Protein AF-A0AAP4FDI9-F1 (afdb_monomer_lite)

Secondary structure (DSSP, 8-state):
---GGGS-HHHHHHHHHHHHHHHHHHHHHHHHHHHT-HHHHHHHHHHHHHHHHHHHHHHHHHHHHHHHHHHHHHHHT------

pLDDT: mean 84.19, std 11.53, range [45.47, 95.56]

Organism: NCBI:txid156979

Radius of gyration: 20.08 Å; chains: 1; bounding box: 46×17×65 Å

Structure (mmCIF, N/CA/C/O backbone):
data_AF-A0AAP4FDI9-F1
#
_entry.id   AF-A0AAP4FDI9-F1
#
loop_
_atom_site.group_PDB
_atom_site.id
_atom_site.type_symbol
_atom_site.label_atom_id
_atom_site.label_alt_id
_atom_site.label_comp_id
_atom_site.label_asym_id
_atom_site.label_entity_id
_atom_site.label_seq_id
_atom_site.pdbx_PDB_ins_code
_atom_site.Cartn_x
_atom_site.Cartn_y
_atom_site.Cartn_z
_atom_site.occupancy
_atom_site.B_iso_or_equiv
_atom_site.auth_seq_id
_atom_site.auth_comp_id
_atom_site.auth_asym_id
_atom_site.auth_atom_id
_atom_site.pdbx_PDB_model_num
ATOM 1 N N . MET A 1 1 ? -2.191 3.006 -18.782 1.00 48.47 1 MET A N 1
ATOM 2 C CA . MET A 1 1 ? -2.615 1.735 -18.151 1.00 48.47 1 MET A CA 1
ATOM 3 C C . MET A 1 1 ? -1.363 0.939 -17.814 1.00 48.47 1 MET A C 1
ATOM 5 O O . MET A 1 1 ? -0.443 0.939 -18.623 1.00 48.47 1 MET A O 1
ATOM 9 N N . LEU A 1 2 ? -1.260 0.374 -16.606 1.00 59.97 2 LEU A N 1
ATOM 10 C CA . LEU A 1 2 ? -0.088 -0.414 -16.212 1.00 59.97 2 LEU A CA 1
ATOM 11 C C . LEU A 1 2 ? -0.021 -1.657 -17.105 1.00 59.97 2 LEU A C 1
ATOM 13 O O . LEU A 1 2 ? -0.966 -2.440 -17.110 1.00 59.97 2 LEU A O 1
ATOM 17 N N . ASN A 1 3 ? 1.066 -1.833 -17.852 1.00 72.44 3 ASN A N 1
ATOM 18 C CA . ASN A 1 3 ? 1.250 -3.050 -18.629 1.00 72.44 3 ASN A CA 1
ATOM 19 C C . ASN A 1 3 ? 1.699 -4.156 -17.668 1.00 72.44 3 ASN A C 1
ATOM 21 O O . ASN A 1 3 ? 2.870 -4.205 -17.288 1.00 72.44 3 ASN A O 1
ATOM 25 N N . TRP A 1 4 ? 0.743 -4.957 -17.184 1.00 73.06 4 TRP A N 1
ATOM 26 C CA . TRP A 1 4 ? 0.974 -5.947 -16.130 1.00 73.06 4 TRP A CA 1
ATOM 27 C C . TRP A 1 4 ? 2.113 -6.891 -16.506 1.00 73.06 4 TRP A C 1
ATOM 29 O O . TRP A 1 4 ? 2.974 -7.142 -15.675 1.00 73.06 4 TRP A O 1
ATOM 39 N N . ASP A 1 5 ? 2.212 -7.332 -17.755 1.00 71.62 5 ASP A N 1
ATOM 40 C CA . ASP A 1 5 ? 3.269 -8.259 -18.179 1.00 71.62 5 ASP A CA 1
ATOM 41 C C . ASP A 1 5 ? 4.666 -7.634 -18.232 1.00 71.62 5 ASP A C 1
ATOM 43 O O . ASP A 1 5 ? 5.656 -8.328 -18.025 1.00 71.62 5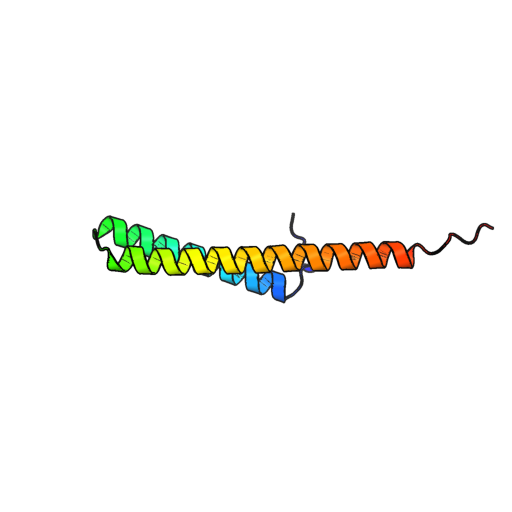 ASP A O 1
ATOM 47 N N . SER A 1 6 ? 4.764 -6.315 -18.418 1.00 70.44 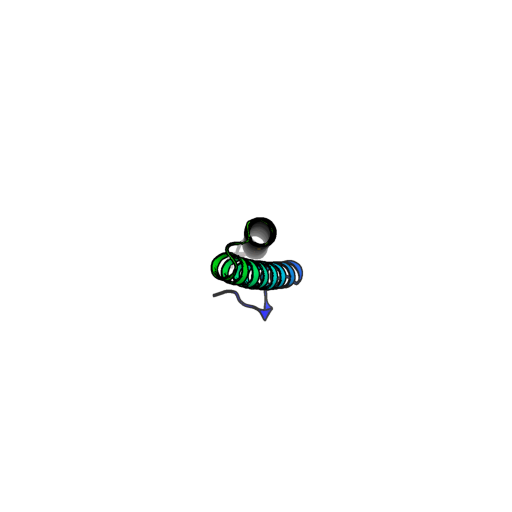6 SER A N 1
ATOM 48 C CA . SER A 1 6 ? 6.044 -5.593 -18.423 1.00 70.44 6 SER A CA 1
ATOM 49 C C . SER A 1 6 ? 6.430 -5.028 -17.050 1.00 70.44 6 SER A C 1
ATOM 51 O O . SER A 1 6 ? 7.520 -4.468 -16.903 1.00 70.44 6 SER A O 1
ATOM 53 N N . ALA A 1 7 ? 5.550 -5.117 -16.051 1.00 71.75 7 ALA A N 1
ATOM 54 C CA . ALA A 1 7 ? 5.807 -4.575 -14.726 1.00 71.75 7 ALA A CA 1
ATOM 55 C C . ALA A 1 7 ? 6.764 -5.476 -13.932 1.00 71.75 7 ALA A C 1
ATOM 57 O O . ALA A 1 7 ? 6.582 -6.692 -13.867 1.00 71.75 7 ALA A O 1
ATOM 58 N N . SER A 1 8 ? 7.741 -4.855 -13.269 1.00 78.12 8 SER A N 1
ATOM 59 C CA . SER A 1 8 ? 8.669 -5.533 -12.360 1.00 78.12 8 SER A CA 1
ATOM 60 C C . SER A 1 8 ? 7.924 -6.320 -11.275 1.00 78.12 8 SER A C 1
ATOM 62 O O . SER A 1 8 ? 6.899 -5.868 -10.755 1.00 78.12 8 SER A O 1
ATOM 64 N N . THR A 1 9 ? 8.463 -7.477 -10.878 1.00 85.25 9 THR A N 1
ATOM 65 C CA . THR A 1 9 ? 7.921 -8.308 -9.789 1.00 85.25 9 THR A CA 1
ATOM 66 C C . THR A 1 9 ? 7.736 -7.501 -8.503 1.00 85.25 9 THR A C 1
ATOM 68 O O . THR A 1 9 ? 6.716 -7.641 -7.833 1.00 85.25 9 THR A O 1
ATOM 71 N N . LEU A 1 10 ? 8.661 -6.578 -8.207 1.00 81.44 10 LEU A N 1
ATOM 72 C CA . LEU A 1 10 ? 8.560 -5.666 -7.064 1.00 81.44 10 LEU A CA 1
ATOM 73 C C . LEU A 1 10 ? 7.338 -4.750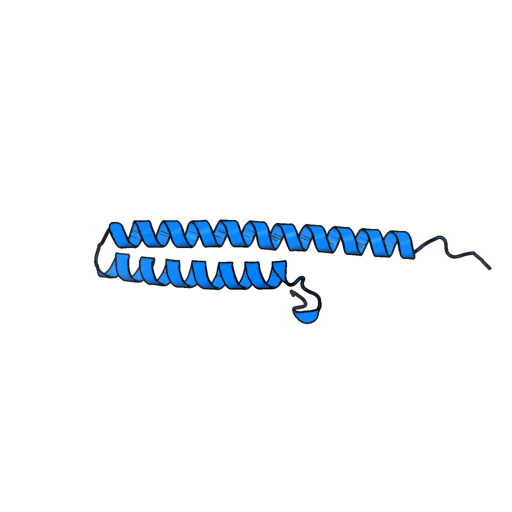 -7.182 1.00 81.44 10 LEU A C 1
ATOM 75 O O . LEU A 1 10 ? 6.594 -4.562 -6.226 1.00 81.44 10 LEU A O 1
ATOM 79 N N . THR A 1 11 ? 7.105 -4.198 -8.370 1.00 83.62 11 THR A N 1
ATOM 80 C CA . THR A 1 11 ? 5.960 -3.333 -8.640 1.00 83.62 11 THR A CA 1
ATOM 81 C C . THR A 1 11 ? 4.629 -4.072 -8.495 1.00 83.62 11 THR A C 1
ATOM 83 O O . THR A 1 11 ? 3.659 -3.483 -8.010 1.00 83.62 11 THR A O 1
ATOM 86 N N . LYS A 1 12 ? 4.566 -5.340 -8.920 1.00 86.38 12 LYS A N 1
ATOM 87 C CA . LYS A 1 12 ? 3.381 -6.192 -8.742 1.00 86.38 12 LYS A CA 1
ATOM 88 C C . LYS A 1 12 ? 3.153 -6.506 -7.267 1.00 86.38 12 LYS A C 1
ATOM 90 O O . LYS A 1 12 ? 2.054 -6.281 -6.774 1.00 86.38 12 LYS A O 1
ATOM 95 N N . ALA A 1 13 ? 4.198 -6.944 -6.563 1.00 88.50 13 ALA A N 1
ATOM 96 C CA . ALA A 1 13 ? 4.135 -7.269 -5.142 1.00 88.50 13 ALA A CA 1
ATOM 97 C C . ALA A 1 13 ? 3.697 -6.064 -4.298 1.00 88.50 13 ALA A C 1
ATOM 99 O O . ALA A 1 13 ? 2.792 -6.193 -3.481 1.00 88.50 13 ALA A O 1
ATOM 100 N N . MET A 1 14 ? 4.265 -4.879 -4.549 1.00 89.00 14 MET A N 1
ATOM 101 C CA . MET A 1 14 ? 3.885 -3.652 -3.840 1.00 89.00 14 MET A CA 1
ATOM 102 C C . MET A 1 14 ? 2.444 -3.239 -4.134 1.00 89.00 14 MET A C 1
ATOM 104 O O . MET A 1 14 ? 1.737 -2.839 -3.219 1.00 89.00 14 MET A O 1
ATOM 108 N N . LEU A 1 15 ? 1.971 -3.380 -5.380 1.00 88.50 15 LEU A N 1
ATOM 109 C CA . LEU A 1 15 ? 0.576 -3.073 -5.700 1.00 88.50 15 LEU A CA 1
ATOM 110 C C . LEU A 1 15 ? -0.391 -4.038 -4.998 1.00 88.50 15 LEU A C 1
ATOM 112 O O . LEU A 1 15 ? -1.385 -3.589 -4.436 1.00 88.50 15 LEU A O 1
ATOM 116 N N . ILE A 1 16 ? -0.090 -5.338 -4.993 1.00 92.12 16 ILE A N 1
ATOM 117 C CA . ILE A 1 16 ? -0.893 -6.336 -4.274 1.00 92.12 16 ILE A CA 1
ATOM 118 C C . ILE A 1 16 ? -0.888 -6.028 -2.772 1.00 92.12 16 ILE A C 1
ATOM 120 O O . ILE A 1 16 ? -1.952 -5.978 -2.164 1.00 92.12 16 ILE A O 1
ATOM 124 N N . ALA A 1 17 ? 0.280 -5.745 -2.190 1.00 90.44 17 ALA A N 1
ATOM 125 C CA . ALA A 1 17 ? 0.408 -5.386 -0.781 1.00 90.44 17 ALA A CA 1
ATOM 126 C C . ALA A 1 17 ? -0.412 -4.136 -0.430 1.00 90.44 17 ALA A C 1
ATOM 128 O O . ALA A 1 17 ? -1.133 -4.143 0.564 1.00 90.44 17 ALA A O 1
ATOM 129 N N . THR A 1 18 ? -0.373 -3.094 -1.268 1.00 92.12 18 THR A N 1
ATOM 130 C CA . THR A 1 18 ? -1.219 -1.906 -1.102 1.00 92.12 18 THR A CA 1
ATOM 131 C C . THR A 1 18 ? -2.699 -2.266 -1.125 1.00 92.12 18 THR A C 1
ATOM 133 O O . THR A 1 18 ? -3.430 -1.828 -0.245 1.00 92.12 18 THR A O 1
ATOM 136 N N . ILE A 1 19 ? -3.151 -3.052 -2.107 1.00 92.88 19 ILE A N 1
ATOM 137 C CA . ILE A 1 19 ? -4.566 -3.426 -2.230 1.00 92.88 19 ILE A CA 1
ATOM 138 C C . ILE A 1 19 ? -5.023 -4.179 -0.981 1.00 92.88 19 ILE A C 1
ATOM 140 O O . ILE A 1 19 ? -6.035 -3.817 -0.388 1.00 92.88 19 ILE A O 1
ATOM 144 N N . VAL A 1 20 ? -4.258 -5.183 -0.551 1.00 95.56 20 VAL A N 1
ATOM 145 C CA . VAL A 1 20 ? -4.588 -5.984 0.632 1.00 95.56 20 VAL A CA 1
ATOM 146 C C . VAL A 1 20 ? -4.608 -5.119 1.892 1.00 95.56 20 VAL A C 1
ATOM 148 O O . VAL A 1 20 ? -5.561 -5.196 2.661 1.00 95.56 20 VAL A O 1
ATOM 151 N N . ALA A 1 21 ? -3.604 -4.260 2.087 1.00 93.50 21 ALA A N 1
ATOM 152 C CA . ALA A 1 21 ? -3.522 -3.392 3.258 1.00 93.50 21 ALA A CA 1
ATOM 153 C C . ALA A 1 21 ? -4.673 -2.375 3.311 1.00 93.50 21 ALA A C 1
ATOM 155 O O . ALA A 1 21 ? -5.266 -2.177 4.369 1.00 93.50 21 ALA A O 1
ATOM 156 N N . VAL A 1 22 ? -5.030 -1.772 2.173 1.00 92.94 22 VAL A N 1
ATOM 157 C CA . VAL A 1 22 ? -6.147 -0.821 2.093 1.00 92.94 22 VAL A CA 1
ATOM 158 C C . VAL A 1 22 ? -7.481 -1.520 2.328 1.00 92.94 22 VAL A C 1
ATOM 160 O O . VAL A 1 22 ? -8.287 -1.015 3.102 1.00 92.94 22 VAL A O 1
ATOM 163 N N . LEU A 1 23 ? -7.711 -2.689 1.720 1.00 95.06 23 LEU A N 1
ATOM 164 C CA . LEU A 1 23 ? -8.941 -3.456 1.934 1.00 95.06 23 LEU A CA 1
ATOM 165 C C . LEU A 1 23 ? -9.084 -3.894 3.394 1.00 95.06 23 LEU A C 1
ATOM 167 O O . LEU A 1 23 ? -10.147 -3.703 3.979 1.00 95.06 23 LEU A O 1
ATOM 171 N N . ALA A 1 24 ? -8.016 -4.416 4.001 1.00 94.00 24 ALA A N 1
ATOM 172 C CA . ALA A 1 24 ? -8.014 -4.778 5.415 1.00 94.00 24 ALA A CA 1
ATOM 173 C C . ALA A 1 24 ? -8.294 -3.557 6.305 1.00 94.00 24 ALA A C 1
ATOM 175 O O . ALA A 1 24 ? -9.165 -3.611 7.171 1.00 94.00 24 ALA A O 1
ATOM 176 N N . GLY A 1 25 ? -7.616 -2.433 6.049 1.00 92.62 25 GLY A N 1
ATOM 177 C CA . GLY A 1 25 ? -7.848 -1.178 6.763 1.00 92.62 25 GLY A CA 1
ATOM 178 C C . GLY A 1 25 ? -9.291 -0.690 6.644 1.00 92.62 25 GLY A C 1
ATOM 179 O O . GLY A 1 25 ? -9.875 -0.276 7.640 1.00 92.62 25 GLY A O 1
ATOM 180 N N . LEU A 1 26 ? -9.900 -0.808 5.461 1.00 94.50 26 LEU A N 1
ATOM 181 C CA . LEU A 1 26 ? -11.294 -0.431 5.233 1.00 94.50 26 LEU A CA 1
ATOM 182 C C . LEU A 1 26 ? -12.266 -1.311 6.032 1.00 94.50 26 LEU A C 1
ATOM 184 O O . LEU A 1 26 ? -13.207 -0.796 6.626 1.00 94.50 26 LEU A O 1
ATOM 188 N N . VAL A 1 27 ? -12.022 -2.625 6.089 1.00 95.50 27 VAL A N 1
ATOM 189 C CA . VAL A 1 27 ? -12.835 -3.558 6.887 1.00 95.50 27 VAL A CA 1
ATOM 190 C C . VAL A 1 27 ? -12.774 -3.193 8.369 1.00 95.50 27 VAL A C 1
ATOM 192 O O . VAL A 1 27 ? -13.818 -3.078 9.009 1.00 95.50 27 VAL A O 1
ATOM 195 N N . PHE A 1 28 ? -11.574 -2.947 8.905 1.00 93.56 28 PHE A N 1
ATOM 196 C CA . PHE A 1 28 ? -11.416 -2.519 10.297 1.00 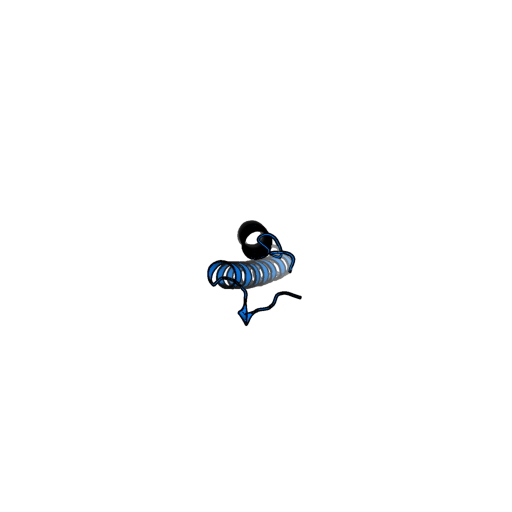93.56 28 PHE A CA 1
ATOM 197 C C . PHE A 1 28 ? -12.052 -1.157 10.561 1.00 93.56 28 PHE A C 1
ATOM 199 O O . PHE A 1 28 ? -12.640 -0.965 11.621 1.00 93.56 28 PHE A O 1
ATOM 206 N N . LEU A 1 29 ? -11.986 -0.232 9.600 1.00 92.94 29 LEU A N 1
ATOM 207 C CA . LEU A 1 29 ? -12.604 1.084 9.722 1.00 92.94 29 LEU A CA 1
ATOM 208 C C . LEU A 1 29 ? -14.130 0.972 9.814 1.00 92.94 29 LEU A C 1
ATOM 210 O O . LEU A 1 29 ? -14.739 1.576 10.692 1.00 92.94 29 LEU A O 1
ATOM 214 N N . ILE A 1 30 ? -14.740 0.167 8.940 1.00 95.12 30 ILE A N 1
ATOM 215 C CA . ILE A 1 30 ? -16.188 -0.067 8.929 1.00 95.12 30 ILE A CA 1
ATOM 216 C C . ILE A 1 30 ? -16.620 -0.780 10.214 1.00 95.12 30 ILE A C 1
ATOM 218 O O . ILE A 1 30 ? -17.577 -0.353 10.854 1.00 95.12 30 ILE A O 1
ATOM 222 N N . MET A 1 31 ? -15.906 -1.830 10.635 1.00 93.56 31 MET A N 1
ATOM 223 C CA . MET A 1 31 ? -16.194 -2.504 11.906 1.00 93.56 31 MET A CA 1
ATOM 224 C C . MET A 1 31 ? -16.041 -1.565 13.105 1.00 93.56 31 MET A C 1
ATOM 226 O O . MET A 1 31 ? -16.888 -1.587 13.993 1.00 93.56 31 MET A O 1
ATOM 230 N N . GLY A 1 32 ? -15.003 -0.728 13.119 1.00 92.00 32 GLY A N 1
ATOM 231 C CA . GLY A 1 32 ? -14.790 0.276 14.158 1.00 92.00 32 GLY A CA 1
ATOM 232 C C . GLY A 1 32 ? -15.935 1.278 14.232 1.00 92.00 32 GLY A C 1
ATOM 233 O O . GLY A 1 32 ? -16.397 1.569 15.329 1.00 92.00 32 GLY A O 1
ATOM 234 N N . ALA A 1 33 ? -16.452 1.719 13.083 1.00 91.88 33 ALA A N 1
ATOM 235 C CA . ALA A 1 33 ? -17.600 2.620 13.009 1.00 91.88 33 ALA A CA 1
ATOM 236 C C . ALA A 1 33 ? -18.912 1.971 13.469 1.00 91.88 33 ALA A C 1
ATOM 238 O O . ALA A 1 33 ? -19.723 2.632 14.106 1.00 91.88 33 ALA A O 1
ATOM 239 N N . ILE A 1 34 ? -19.124 0.683 13.183 1.00 95.38 34 ILE A N 1
ATOM 240 C CA . ILE A 1 34 ? -20.321 -0.045 13.639 1.00 95.38 34 ILE A CA 1
ATOM 241 C C . ILE A 1 34 ? -20.279 -0.286 15.154 1.00 95.38 34 ILE A C 1
ATOM 243 O O . ILE A 1 34 ? -21.312 -0.240 15.814 1.00 95.38 34 ILE A O 1
ATOM 247 N N . GLN A 1 35 ? -19.098 -0.577 15.699 1.00 93.75 35 GLN A N 1
ATOM 248 C CA . GLN A 1 35 ? -18.918 -0.963 17.103 1.00 93.75 35 GLN A CA 1
ATOM 249 C C . GLN A 1 35 ? -18.539 0.209 18.018 1.00 93.75 35 GLN A C 1
ATOM 251 O O . GLN A 1 35 ? -18.337 -0.009 19.210 1.00 93.75 35 GLN A O 1
ATOM 256 N N . ASP A 1 36 ? -18.387 1.410 17.457 1.00 89.56 36 ASP A N 1
ATOM 257 C CA . ASP A 1 36 ? -17.867 2.614 18.118 1.00 89.56 36 ASP A CA 1
ATOM 258 C C . ASP A 1 36 ? -16.578 2.347 18.927 1.00 89.56 36 ASP A C 1
ATOM 260 O O . ASP A 1 36 ? -16.374 2.800 20.053 1.00 89.56 36 ASP A O 1
ATOM 264 N N . ASN A 1 37 ? -15.701 1.514 18.353 1.00 89.69 37 ASN A N 1
ATOM 265 C CA . ASN A 1 37 ? -14.526 0.977 19.030 1.00 89.69 37 ASN A CA 1
ATOM 266 C C . ASN A 1 37 ? -13.246 1.652 18.526 1.00 89.69 37 ASN A C 1
ATOM 268 O O . ASN A 1 37 ? -12.734 1.355 17.441 1.00 89.69 37 ASN A O 1
ATOM 272 N N . THR A 1 38 ? -12.670 2.505 19.371 1.00 89.69 38 THR A N 1
ATOM 273 C CA . THR A 1 38 ? -11.438 3.263 19.104 1.00 89.69 38 THR A CA 1
ATOM 274 C C . THR A 1 38 ? -10.225 2.379 18.785 1.00 89.69 38 THR A C 1
ATOM 276 O O . THR A 1 38 ? -9.334 2.782 18.029 1.00 89.69 38 THR A O 1
ATOM 279 N N . GLY A 1 39 ? -10.180 1.154 19.318 1.00 90.56 39 GLY A N 1
ATOM 280 C CA . GLY A 1 39 ? -9.119 0.191 19.023 1.00 90.56 39 GLY A CA 1
ATOM 281 C C . GLY A 1 39 ? -9.123 -0.224 17.552 1.00 90.56 39 GLY A C 1
ATOM 282 O O . GLY A 1 39 ? -8.083 -0.184 16.896 1.00 90.56 39 GLY A O 1
ATOM 283 N N . LEU A 1 40 ? -10.304 -0.513 17.001 1.00 88.81 40 LEU A N 1
ATOM 284 C CA . LEU A 1 40 ? -10.465 -0.866 15.588 1.00 88.81 40 LEU A CA 1
ATOM 285 C C . LEU A 1 40 ? -10.118 0.304 14.661 1.00 88.81 40 LEU A C 1
ATOM 287 O O . LEU A 1 40 ? -9.471 0.092 13.637 1.00 88.81 40 LEU A O 1
ATOM 291 N N . PHE A 1 41 ? -10.447 1.541 15.046 1.00 89.44 41 PHE A N 1
ATOM 292 C CA . PHE A 1 41 ? -10.024 2.740 14.311 1.00 89.44 41 PHE A CA 1
ATOM 293 C C . PHE A 1 41 ? -8.502 2.908 14.277 1.00 89.44 41 PHE A C 1
ATOM 295 O O . PHE A 1 41 ? -7.933 3.278 13.245 1.00 89.44 41 PHE A O 1
ATOM 302 N N . THR A 1 42 ? -7.824 2.602 15.384 1.00 92.56 42 THR A N 1
ATOM 303 C CA . THR A 1 42 ? -6.360 2.663 15.460 1.00 92.56 42 THR A CA 1
ATOM 304 C C . THR A 1 42 ? -5.734 1.598 14.561 1.00 92.56 42 THR A C 1
ATOM 306 O O . THR A 1 42 ? -4.861 1.907 13.750 1.00 92.56 42 THR A O 1
ATOM 309 N N . THR A 1 43 ? -6.228 0.357 14.621 1.00 92.50 43 THR A N 1
ATOM 310 C CA . THR A 1 43 ? -5.782 -0.728 13.736 1.00 92.50 43 THR A CA 1
ATOM 311 C C . THR A 1 43 ? -6.028 -0.392 12.264 1.00 92.50 43 THR A C 1
ATOM 313 O O . THR A 1 43 ? -5.119 -0.538 11.446 1.00 92.50 43 THR A O 1
ATOM 316 N N . ALA A 1 44 ? -7.210 0.129 11.925 1.00 90.88 44 ALA A N 1
ATOM 317 C CA . ALA A 1 44 ? -7.536 0.584 10.577 1.00 90.88 44 ALA A CA 1
ATOM 318 C C . ALA A 1 44 ? -6.546 1.646 10.080 1.00 90.88 44 ALA A C 1
ATOM 320 O O . ALA A 1 44 ? -6.020 1.538 8.973 1.00 90.88 44 ALA A O 1
ATOM 321 N N . SER A 1 45 ? -6.238 2.632 10.926 1.00 92.31 45 SER A N 1
ATOM 322 C CA . SER A 1 45 ? -5.299 3.710 10.608 1.00 92.31 45 SER A CA 1
ATOM 323 C C . SER A 1 45 ? -3.898 3.178 10.300 1.00 92.31 45 SER A C 1
ATOM 325 O O . SER A 1 45 ? -3.288 3.594 9.316 1.00 92.31 45 SER A O 1
ATOM 327 N N . VAL A 1 46 ? -3.406 2.209 11.080 1.00 93.94 46 VAL A N 1
ATOM 328 C CA . VAL A 1 46 ? -2.105 1.561 10.838 1.00 93.94 46 VAL A CA 1
ATOM 329 C C . VAL A 1 46 ? -2.092 0.836 9.491 1.00 93.94 46 VAL A C 1
ATOM 331 O O . VAL A 1 46 ? -1.170 1.032 8.698 1.00 93.94 46 VAL A O 1
ATOM 334 N N . PHE A 1 47 ? -3.124 0.044 9.189 1.00 93.00 47 PHE A N 1
ATOM 335 C CA . PHE A 1 47 ? -3.223 -0.667 7.910 1.00 93.00 47 PHE A CA 1
ATOM 336 C C . PHE A 1 47 ? -3.279 0.286 6.711 1.00 93.00 47 PHE A C 1
ATOM 338 O O . PHE A 1 47 ? -2.585 0.071 5.715 1.00 93.00 47 PHE A O 1
ATOM 345 N N . LEU A 1 48 ? -4.046 1.372 6.819 1.00 92.12 48 LEU A N 1
ATOM 346 C CA . LEU A 1 48 ? -4.123 2.396 5.779 1.00 92.12 48 LEU A CA 1
ATOM 347 C C . LEU A 1 48 ? -2.776 3.103 5.583 1.00 92.12 48 LEU A C 1
ATOM 349 O O . LEU A 1 48 ? -2.346 3.288 4.444 1.00 92.12 48 LEU A O 1
ATOM 353 N N . MET A 1 49 ? -2.067 3.428 6.667 1.00 95.25 49 MET A N 1
ATOM 354 C CA . MET A 1 49 ? -0.740 4.044 6.598 1.00 95.25 49 MET A CA 1
ATOM 355 C C . MET A 1 49 ? 0.274 3.130 5.896 1.00 95.25 49 MET A C 1
ATOM 357 O O . MET A 1 49 ? 0.996 3.578 5.003 1.00 95.25 49 MET A O 1
ATOM 361 N N . ILE A 1 50 ? 0.284 1.835 6.230 1.00 93.12 50 ILE A N 1
ATOM 362 C CA . ILE A 1 50 ? 1.114 0.829 5.549 1.00 93.12 50 ILE A CA 1
ATOM 363 C C . ILE A 1 50 ? 0.754 0.757 4.061 1.00 93.12 50 ILE A C 1
ATOM 365 O O . ILE A 1 50 ? 1.647 0.742 3.212 1.00 93.12 50 ILE A O 1
ATOM 369 N N . GLY A 1 51 ? -0.541 0.771 3.730 1.00 91.12 51 GLY A N 1
ATOM 370 C CA . GLY A 1 51 ? -1.024 0.785 2.351 1.00 91.12 51 GLY A CA 1
ATOM 371 C C . GLY A 1 51 ? -0.488 1.975 1.552 1.00 91.12 51 GLY A C 1
ATOM 372 O O . GLY A 1 51 ? 0.007 1.789 0.437 1.00 91.12 51 GLY A O 1
ATOM 373 N N . ILE A 1 52 ? -0.511 3.175 2.140 1.00 93.44 52 ILE A N 1
ATOM 374 C CA . ILE A 1 52 ? 0.028 4.403 1.537 1.00 93.44 52 ILE A CA 1
ATOM 375 C C . ILE A 1 52 ? 1.538 4.281 1.314 1.00 93.44 52 ILE A C 1
ATOM 377 O O . ILE A 1 52 ? 2.018 4.562 0.217 1.00 93.44 52 ILE A O 1
ATOM 381 N N . ILE A 1 53 ? 2.297 3.822 2.313 1.00 93.12 53 ILE A N 1
ATOM 382 C CA . ILE A 1 53 ? 3.754 3.662 2.194 1.00 93.12 53 ILE A CA 1
ATOM 383 C C . ILE A 1 53 ? 4.096 2.661 1.083 1.00 93.12 53 ILE A C 1
ATOM 385 O O . ILE A 1 53 ? 4.906 2.964 0.203 1.00 93.12 53 ILE A O 1
ATOM 389 N N . ALA A 1 54 ? 3.437 1.500 1.064 1.00 91.31 54 ALA A N 1
ATOM 390 C CA . ALA A 1 54 ? 3.606 0.506 0.007 1.00 91.31 54 ALA A CA 1
ATOM 391 C C . ALA A 1 54 ? 3.258 1.084 -1.376 1.00 91.31 54 ALA A C 1
ATOM 393 O O . ALA A 1 54 ? 3.964 0.825 -2.355 1.00 91.31 54 ALA A O 1
ATOM 394 N N . HIS A 1 55 ? 2.228 1.935 -1.452 1.00 90.62 55 HIS A N 1
ATOM 395 C CA . HIS A 1 55 ? 1.825 2.584 -2.695 1.00 90.62 55 HIS A CA 1
ATOM 396 C C . HIS A 1 55 ? 2.904 3.540 -3.209 1.00 90.62 55 HIS A C 1
ATOM 398 O O . HIS A 1 55 ? 3.255 3.501 -4.389 1.00 90.62 55 HIS A O 1
ATOM 404 N N . LEU A 1 56 ? 3.475 4.358 -2.322 1.00 91.50 56 LEU A N 1
ATOM 405 C CA . LEU A 1 56 ? 4.545 5.298 -2.653 1.00 91.50 56 LEU A CA 1
ATOM 406 C C . LEU A 1 56 ? 5.811 4.571 -3.119 1.00 91.50 56 LEU A C 1
ATOM 408 O O . LEU A 1 56 ? 6.409 4.958 -4.124 1.00 91.50 56 LEU A O 1
ATOM 412 N N . ILE A 1 57 ? 6.186 3.477 -2.451 1.00 88.56 57 ILE A N 1
ATOM 413 C CA . ILE A 1 57 ? 7.322 2.635 -2.855 1.00 88.56 57 ILE A CA 1
ATOM 414 C C . ILE A 1 57 ? 7.054 2.003 -4.227 1.00 88.56 57 ILE A C 1
ATOM 416 O O . ILE A 1 57 ? 7.898 2.064 -5.127 1.00 88.56 57 ILE A O 1
ATOM 420 N N . GLY A 1 58 ? 5.858 1.443 -4.425 1.00 85.50 58 GLY A N 1
ATOM 421 C CA . GLY A 1 58 ? 5.426 0.881 -5.702 1.00 85.50 58 GLY A CA 1
ATOM 422 C C . GLY A 1 58 ? 5.463 1.914 -6.830 1.00 85.50 58 GLY A C 1
ATOM 423 O O . GLY A 1 58 ? 5.984 1.631 -7.911 1.00 85.50 58 GLY A O 1
ATOM 424 N N . PHE A 1 59 ? 4.996 3.135 -6.577 1.00 85.69 59 PHE A N 1
ATOM 425 C CA . PHE A 1 59 ? 5.020 4.236 -7.536 1.00 85.69 59 PHE A CA 1
ATOM 426 C C . PHE A 1 59 ? 6.450 4.697 -7.858 1.00 85.69 59 PHE A C 1
ATOM 428 O O . PHE A 1 59 ? 6.812 4.840 -9.029 1.00 85.69 59 PHE A O 1
ATOM 435 N N . GLY A 1 60 ? 7.303 4.836 -6.840 1.00 86.12 60 GLY A N 1
ATOM 436 C CA . GLY A 1 60 ? 8.720 5.157 -7.008 1.00 86.12 60 GLY A CA 1
ATOM 437 C C . GLY A 1 60 ? 9.465 4.114 -7.845 1.00 86.12 60 GLY A C 1
ATOM 438 O O . GLY A 1 60 ? 10.225 4.476 -8.747 1.00 86.12 60 GLY A O 1
ATOM 439 N N . SER A 1 61 ? 9.197 2.822 -7.616 1.00 83.31 61 SER A N 1
ATOM 440 C CA . SER A 1 61 ? 9.786 1.732 -8.408 1.00 83.31 61 SER A CA 1
ATOM 441 C C . SER A 1 61 ? 9.422 1.838 -9.894 1.00 83.31 61 SER A C 1
ATOM 443 O O . SER A 1 61 ? 10.307 1.784 -10.747 1.00 83.31 61 SER A O 1
ATOM 445 N N . ARG A 1 62 ? 8.153 2.139 -10.208 1.00 81.56 62 ARG A N 1
ATOM 446 C CA . ARG A 1 62 ? 7.682 2.351 -11.588 1.00 81.56 62 ARG A CA 1
ATOM 447 C C . ARG A 1 62 ? 8.377 3.519 -12.266 1.00 81.56 62 ARG A C 1
ATOM 449 O O . ARG A 1 62 ? 8.783 3.403 -13.420 1.00 81.56 62 ARG A O 1
ATOM 456 N N . MET A 1 63 ? 8.525 4.643 -11.566 1.00 82.56 63 MET A N 1
ATOM 457 C CA . MET A 1 63 ? 9.224 5.807 -12.113 1.00 82.56 63 MET A CA 1
ATOM 458 C C . MET A 1 63 ? 10.698 5.505 -12.381 1.00 82.56 63 MET A C 1
ATOM 460 O O . MET A 1 63 ? 11.230 5.905 -13.418 1.00 82.56 63 MET A O 1
ATOM 464 N N . ARG A 1 64 ? 11.364 4.779 -11.475 1.00 83.19 64 ARG A N 1
ATOM 465 C CA . ARG A 1 64 ? 12.756 4.354 -11.654 1.00 83.19 64 ARG A CA 1
ATOM 466 C C . ARG A 1 64 ? 12.910 3.437 -12.866 1.00 83.19 64 ARG A C 1
ATOM 468 O O . ARG A 1 64 ? 13.816 3.660 -13.669 1.00 83.19 64 ARG A O 1
ATOM 475 N N . ASP A 1 65 ? 12.034 2.449 -13.012 1.00 82.38 65 ASP A N 1
ATOM 476 C CA . ASP A 1 65 ? 12.071 1.502 -14.129 1.00 82.38 65 ASP A CA 1
ATOM 477 C C . ASP A 1 65 ? 11.756 2.198 -15.461 1.00 82.38 65 ASP A C 1
ATOM 479 O O . ASP A 1 65 ? 12.473 2.003 -16.443 1.00 82.38 65 ASP A O 1
ATOM 483 N N . GLY A 1 66 ? 10.786 3.117 -15.478 1.00 81.12 66 GLY A N 1
ATOM 484 C CA . GLY A 1 66 ? 10.492 3.961 -16.638 1.00 81.12 66 GLY A CA 1
ATOM 485 C C . GLY A 1 66 ? 11.676 4.845 -17.046 1.00 81.12 66 GLY A C 1
ATOM 486 O O . GLY A 1 66 ? 12.034 4.899 -18.223 1.00 81.12 66 GLY A O 1
ATOM 487 N N . ARG A 1 67 ? 12.355 5.481 -16.080 1.00 83.00 67 ARG A N 1
ATOM 488 C CA . ARG A 1 67 ? 13.575 6.267 -16.343 1.00 83.00 67 ARG A CA 1
ATOM 489 C C . ARG A 1 67 ? 14.706 5.406 -16.907 1.00 83.00 67 ARG A C 1
ATOM 491 O O . ARG A 1 67 ? 15.400 5.842 -17.824 1.00 83.00 67 ARG A O 1
ATOM 498 N N . ARG A 1 68 ? 14.895 4.187 -16.389 1.00 81.19 68 ARG A N 1
ATOM 499 C CA . ARG A 1 68 ? 15.895 3.232 -16.900 1.00 81.19 68 ARG A CA 1
ATOM 500 C C . ARG A 1 68 ? 15.591 2.813 -18.336 1.00 81.19 68 ARG A C 1
ATOM 502 O O . ARG A 1 68 ? 16.489 2.866 -19.171 1.00 81.19 68 ARG A O 1
ATOM 509 N N . ALA A 1 69 ? 14.337 2.480 -18.633 1.00 81.56 69 ALA A N 1
ATOM 510 C CA . ALA A 1 69 ? 13.904 2.104 -19.975 1.00 81.56 69 ALA A CA 1
ATOM 511 C C . ALA A 1 69 ? 14.075 3.251 -20.989 1.00 81.56 69 ALA A C 1
ATOM 513 O O . ALA A 1 69 ? 14.555 3.026 -22.099 1.00 81.56 69 ALA A O 1
ATOM 514 N N . LEU A 1 70 ? 13.748 4.491 -20.604 1.00 82.75 70 LEU A N 1
ATOM 515 C CA . LEU A 1 70 ? 13.971 5.680 -21.436 1.00 82.75 70 LEU A CA 1
ATOM 516 C C . LEU A 1 70 ? 15.459 5.909 -21.719 1.00 82.75 70 LEU A C 1
ATOM 518 O O . LEU A 1 70 ? 15.842 6.111 -22.871 1.00 82.75 70 LEU A O 1
ATOM 522 N N . LYS A 1 71 ? 16.311 5.813 -20.690 1.00 83.50 71 LYS A N 1
ATOM 523 C CA . LYS A 1 71 ? 17.766 5.950 -20.846 1.00 83.50 71 LYS A CA 1
ATOM 524 C C . LYS A 1 71 ? 18.34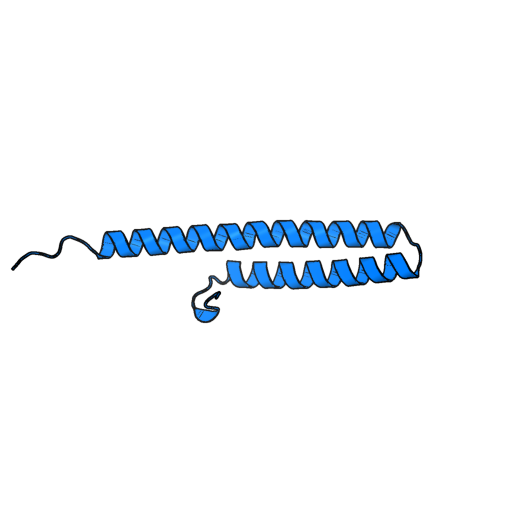1 4.864 -21.760 1.00 83.50 71 LYS A C 1
ATOM 526 O O . LYS A 1 71 ? 19.191 5.155 -22.595 1.00 83.50 71 LYS A O 1
ATOM 531 N N . GLN A 1 72 ? 17.856 3.628 -21.640 1.00 81.44 72 GLN A N 1
ATOM 532 C CA . GLN A 1 72 ? 18.267 2.528 -22.510 1.00 81.44 72 GLN A CA 1
ATOM 533 C C . GLN A 1 72 ? 17.854 2.783 -23.963 1.00 81.44 72 GLN A C 1
ATOM 535 O O . GLN A 1 72 ? 18.698 2.677 -24.843 1.00 81.44 72 GLN A O 1
ATOM 540 N N . LYS A 1 73 ? 16.611 3.215 -24.218 1.00 79.69 73 LYS A N 1
ATOM 541 C CA . LYS A 1 73 ? 16.152 3.595 -25.567 1.00 79.69 73 LYS A CA 1
ATOM 542 C C . LYS A 1 73 ? 17.004 4.707 -26.184 1.00 79.69 73 LYS A C 1
ATOM 544 O O . LYS A 1 73 ? 17.345 4.613 -27.356 1.00 79.69 73 LYS A O 1
ATOM 549 N N . MET A 1 74 ? 17.374 5.720 -25.402 1.00 77.38 74 MET A N 1
ATOM 550 C CA . MET A 1 74 ? 18.224 6.823 -25.863 1.00 77.38 74 MET A CA 1
ATOM 551 C C . MET A 1 74 ? 19.640 6.352 -26.226 1.00 77.38 7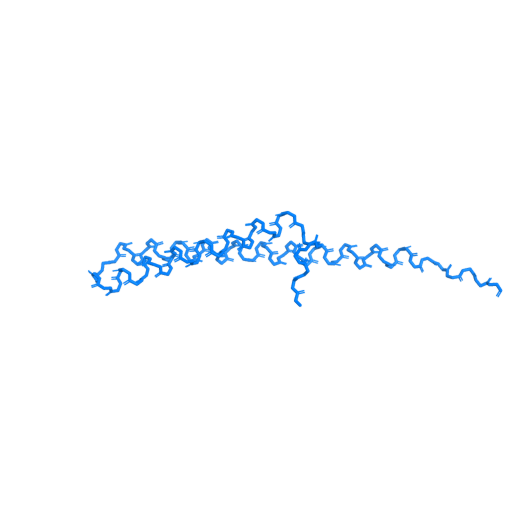4 MET A C 1
ATOM 553 O O . MET A 1 74 ? 20.167 6.748 -27.259 1.00 77.38 74 MET A O 1
ATOM 557 N N . ASN A 1 75 ? 20.226 5.455 -25.430 1.00 75.62 75 ASN A N 1
ATOM 558 C CA . ASN A 1 75 ? 21.545 4.881 -25.713 1.00 75.62 75 ASN A CA 1
ATOM 559 C C . ASN A 1 75 ? 21.523 3.897 -26.900 1.00 75.62 75 ASN A C 1
ATOM 561 O O . ASN A 1 75 ? 22.491 3.815 -27.651 1.00 75.62 75 ASN A O 1
ATOM 565 N N . SER A 1 76 ? 20.429 3.152 -27.083 1.00 69.81 76 SER A N 1
ATOM 566 C CA . SER A 1 76 ? 20.231 2.246 -28.224 1.00 69.81 76 SER A CA 1
ATOM 567 C C . SER A 1 76 ? 19.915 2.983 -29.528 1.00 69.81 76 SER A C 1
ATOM 569 O O . SER A 1 76 ? 20.133 2.432 -30.601 1.00 69.81 76 SER A O 1
ATOM 571 N N . ALA A 1 77 ? 19.449 4.232 -29.452 1.00 65.62 77 ALA A N 1
ATOM 572 C CA . ALA A 1 77 ? 19.258 5.125 -30.593 1.00 65.62 77 ALA A CA 1
ATOM 573 C C . ALA A 1 77 ? 20.563 5.820 -31.038 1.00 65.62 77 ALA A C 1
ATOM 575 O O . ALA A 1 77 ? 20.504 6.901 -31.625 1.00 65.62 77 ALA A O 1
ATOM 576 N N . GLY A 1 78 ? 21.727 5.211 -30.751 1.00 61.56 78 GLY A N 1
ATOM 577 C CA . GLY A 1 78 ? 23.049 5.668 -31.192 1.00 61.56 78 GLY A CA 1
ATOM 578 C C . GLY A 1 78 ? 23.055 6.093 -32.666 1.00 61.56 78 GLY A C 1
ATOM 579 O O . GLY A 1 78 ? 22.222 5.612 -33.441 1.00 61.56 78 GLY A O 1
ATOM 580 N N . PRO A 1 79 ? 23.949 7.032 -33.039 1.00 59.09 79 PRO A N 1
ATOM 581 C CA . PRO A 1 79 ? 23.779 7.899 -34.196 1.00 59.09 79 PRO A CA 1
ATOM 582 C C . PRO A 1 79 ? 23.424 7.051 -35.404 1.00 59.09 79 PRO A C 1
ATOM 584 O O . PRO A 1 79 ? 24.162 6.121 -35.736 1.00 59.09 79 PRO A O 1
ATOM 587 N N . ARG A 1 80 ? 22.282 7.354 -36.039 1.00 61.97 80 ARG A N 1
ATOM 588 C CA . ARG A 1 80 ? 21.981 6.843 -37.375 1.00 61.97 80 ARG A CA 1
ATOM 589 C C . ARG A 1 80 ? 23.220 7.139 -38.207 1.00 61.97 80 ARG A C 1
ATOM 591 O O . ARG A 1 80 ? 23.461 8.294 -38.541 1.00 61.97 80 ARG A O 1
ATOM 598 N N . ARG A 1 81 ? 24.043 6.114 -38.446 1.00 58.75 81 ARG A N 1
ATOM 599 C CA . ARG A 1 81 ? 25.169 6.175 -39.370 1.00 58.75 81 ARG A CA 1
ATOM 600 C C . ARG A 1 81 ? 24.528 6.541 -40.700 1.00 58.75 81 ARG A C 1
ATOM 602 O O . ARG A 1 81 ? 23.875 5.699 -41.313 1.00 58.75 81 ARG A O 1
ATOM 609 N N . GLY A 1 82 ? 24.594 7.830 -41.026 1.00 56.59 82 GLY A N 1
ATOM 610 C CA . GLY A 1 82 ? 24.162 8.365 -42.302 1.00 56.59 82 GLY A CA 1
ATOM 611 C C . GLY A 1 82 ? 24.887 7.577 -43.377 1.00 56.59 82 GLY A C 1
ATOM 612 O O . GLY A 1 82 ? 26.113 7.464 -43.334 1.00 56.59 82 GLY A O 1
ATOM 613 N N . ARG A 1 83 ? 24.098 6.940 -44.234 1.00 45.47 83 ARG A N 1
ATOM 614 C CA . ARG A 1 83 ? 24.543 6.518 -45.555 1.00 45.47 83 ARG A CA 1
ATOM 615 C C . ARG A 1 83 ? 24.553 7.740 -46.453 1.00 45.47 83 ARG A C 1
ATOM 617 O O . ARG A 1 83 ? 23.618 8.556 -46.289 1.00 45.47 83 ARG A O 1
#

Foldseek 3Di:
DPPVVPDDPLLVVLLVLLVVLLVQLVVLCVVCVVVVPVVSPVSSVVSNVSSVVSVVVSVVSVVVVVVVVVVVVVVVCPPPPDD

Sequence (83 aa):
MLNWDSASTLTKAMLIATIVAVLAGLVFLIMGAIQDNTGLFTTASVFLMIGIIAHLIGFGSRMRDGRRALKQKMNSAGPRRGR